Protein AF-A0A3S1N149-F1 (afdb_monomer_lite)

pLDDT: mean 94.35, std 4.75, range [68.75, 97.62]

Secondary structure (DSSP, 8-state):
--EEEEEEEEETTEEEEEEEEE-SS-------TTSSTTT--

Foldseek 3Di:
DKDFDADWDDDPPDTDGDGDMDPDPDDDDDDDPPPCPVVRD

Sequence (41 aa):
MTLSVDIHHRLGEFALEAHFESAGRLTALFGPSGSGKSTLI

Radius of gyration: 11.3 Å; chains: 1; bounding box: 27×12×28 Å

Structure (mmCIF, N/CA/C/O backbone):
data_AF-A0A3S1N149-F1
#
_entry.id   AF-A0A3S1N149-F1
#
loop_
_atom_site.group_PDB
_atom_site.id
_atom_site.type_symbol
_atom_site.label_atom_id
_atom_site.label_alt_id
_atom_site.label_comp_id
_atom_site.label_asym_id
_atom_site.label_entity_id
_atom_site.label_seq_id
_atom_site.pdbx_PDB_ins_code
_atom_site.Cartn_x
_atom_site.Cartn_y
_atom_site.Cartn_z
_atom_site.occupancy
_atom_site.B_iso_or_equiv
_atom_site.auth_seq_id
_atom_site.auth_comp_id
_atom_site.auth_asym_id
_atom_site.auth_atom_id
_atom_site.pdbx_PDB_model_num
ATOM 1 N N . MET A 1 1 ? -16.301 5.750 8.670 1.00 68.75 1 MET A N 1
ATOM 2 C CA . MET A 1 1 ? -15.864 5.961 7.277 1.00 68.75 1 MET A CA 1
ATOM 3 C C . MET A 1 1 ? -15.009 4.773 6.909 1.00 68.75 1 MET A C 1
ATOM 5 O O . MET A 1 1 ? -14.153 4.415 7.707 1.00 68.75 1 MET A O 1
ATOM 9 N N . THR A 1 2 ? -15.302 4.143 5.783 1.00 87.81 2 THR A N 1
ATOM 10 C CA . THR A 1 2 ? -14.588 2.979 5.258 1.00 87.81 2 THR A CA 1
ATOM 11 C C . THR A 1 2 ? -13.826 3.412 4.009 1.00 87.81 2 THR A C 1
ATOM 13 O O . THR A 1 2 ? -14.379 4.121 3.170 1.00 87.81 2 THR A O 1
ATOM 16 N N . LEU A 1 3 ? -12.551 3.041 3.909 1.00 92.75 3 LEU A N 1
ATOM 17 C CA . LEU A 1 3 ? -11.756 3.174 2.689 1.00 92.75 3 LEU A CA 1
ATOM 18 C C . LEU A 1 3 ? -11.816 1.835 1.957 1.00 92.75 3 LEU A C 1
ATOM 20 O O . LEU A 1 3 ? -11.471 0.821 2.553 1.00 92.75 3 LEU A O 1
ATOM 24 N N . SER A 1 4 ? -12.230 1.835 0.694 1.00 95.69 4 SER A N 1
ATOM 25 C CA . SER A 1 4 ? -12.130 0.672 -0.190 1.00 95.69 4 SER A CA 1
ATOM 26 C C . SER A 1 4 ? -11.105 0.984 -1.272 1.00 95.69 4 SER A C 1
ATOM 28 O O . SER A 1 4 ? -11.132 2.069 -1.857 1.00 95.69 4 SER A O 1
ATOM 30 N N . VAL A 1 5 ? -10.167 0.066 -1.477 1.00 95.62 5 VAL A N 1
ATOM 31 C CA . VAL A 1 5 ? -9.091 0.175 -2.457 1.00 95.62 5 VAL A CA 1
ATOM 32 C C . VAL A 1 5 ? -9.197 -1.013 -3.391 1.00 95.62 5 VAL A C 1
ATOM 34 O O . VAL A 1 5 ? -9.157 -2.152 -2.935 1.00 95.62 5 VAL A O 1
ATOM 37 N N . ASP A 1 6 ? -9.314 -0.725 -4.682 1.00 97.56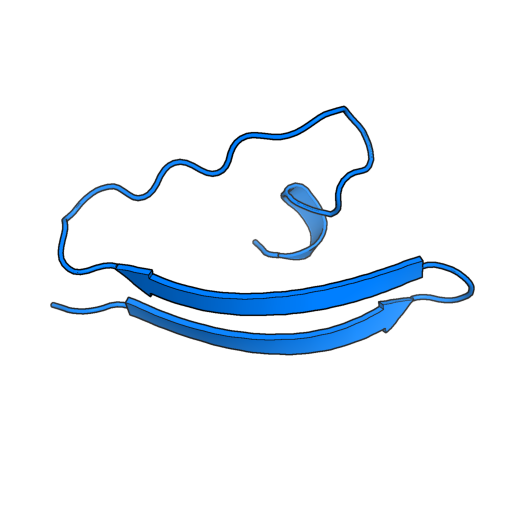 6 ASP A N 1
ATOM 38 C CA . ASP A 1 6 ? -9.293 -1.703 -5.764 1.00 97.56 6 ASP A CA 1
ATOM 39 C C . ASP A 1 6 ? -8.498 -1.100 -6.926 1.00 97.56 6 ASP A C 1
ATOM 41 O O . ASP A 1 6 ? -8.971 -0.205 -7.633 1.00 97.56 6 ASP A O 1
ATOM 45 N N . ILE A 1 7 ? -7.226 -1.483 -7.030 1.00 96.25 7 ILE A N 1
ATOM 46 C CA . ILE A 1 7 ? -6.276 -0.912 -7.984 1.00 96.25 7 ILE A CA 1
ATOM 47 C C . ILE A 1 7 ? -5.578 -2.034 -8.734 1.00 96.25 7 ILE A C 1
ATOM 49 O O . ILE A 1 7 ? -4.954 -2.907 -8.132 1.00 96.25 7 ILE A O 1
ATOM 53 N N . HIS A 1 8 ? -5.60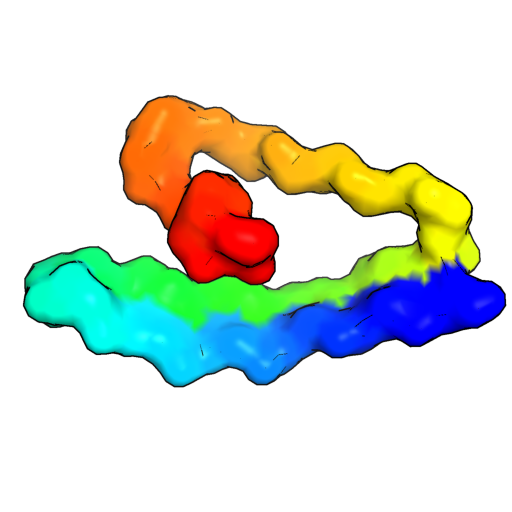1 -1.913 -10.059 1.00 97.06 8 HIS A N 1
ATOM 54 C CA . HIS A 1 8 ? -4.788 -2.682 -10.990 1.00 97.06 8 HIS A CA 1
ATOM 55 C C . HIS A 1 8 ? -4.017 -1.704 -11.872 1.00 97.06 8 HIS A C 1
ATOM 57 O O . HIS A 1 8 ? -4.603 -0.973 -12.673 1.00 97.06 8 HIS A O 1
ATOM 63 N N . HIS A 1 9 ? -2.697 -1.653 -11.715 1.00 96.50 9 HIS A N 1
ATOM 64 C CA . HIS A 1 9 ? -1.865 -0.709 -12.449 1.00 96.50 9 HIS A CA 1
ATOM 65 C C . HIS A 1 9 ? -0.536 -1.321 -12.885 1.00 96.50 9 HIS A C 1
ATOM 67 O O . HIS A 1 9 ? 0.018 -2.190 -12.215 1.00 96.50 9 HIS A O 1
ATOM 73 N N . ARG A 1 10 ? -0.006 -0.850 -14.018 1.00 97.00 10 ARG A N 1
ATOM 74 C CA . ARG A 1 10 ? 1.287 -1.280 -14.555 1.00 97.00 10 ARG A CA 1
ATOM 75 C C . ARG A 1 10 ? 2.157 -0.071 -14.877 1.00 97.00 10 ARG A C 1
ATOM 77 O O . ARG A 1 10 ? 1.744 0.809 -15.623 1.00 97.00 10 ARG A O 1
ATOM 84 N N . LEU A 1 11 ? 3.374 -0.073 -14.342 1.00 94.56 11 LEU A N 1
ATOM 85 C CA . LEU A 1 11 ? 4.410 0.939 -14.529 1.00 94.56 11 LEU A CA 1
ATOM 86 C C . LEU A 1 11 ? 5.656 0.261 -15.110 1.00 94.56 11 LEU A C 1
ATOM 88 O O . LEU A 1 11 ? 6.545 -0.181 -14.383 1.00 94.56 11 LEU A O 1
ATOM 92 N N . GLY A 1 12 ? 5.696 0.131 -16.437 1.00 96.06 12 GLY A N 1
ATOM 93 C CA . GLY A 1 12 ? 6.721 -0.666 -17.117 1.00 96.06 12 GLY A CA 1
ATOM 94 C C . GLY A 1 12 ? 6.638 -2.141 -16.707 1.00 96.06 12 GLY A C 1
ATOM 95 O O . GLY A 1 12 ? 5.580 -2.759 -16.827 1.00 96.06 12 GLY A O 1
ATOM 96 N N . GLU A 1 13 ? 7.740 -2.681 -16.186 1.00 95.50 13 GLU A N 1
ATOM 97 C CA . GLU A 1 13 ? 7.826 -4.064 -15.685 1.00 95.50 13 GLU A CA 1
ATOM 98 C C . GLU A 1 13 ? 7.197 -4.255 -14.294 1.00 95.50 13 GLU A C 1
ATOM 100 O O . GLU A 1 13 ? 7.043 -5.380 -13.823 1.00 95.50 13 GLU A O 1
ATOM 105 N N . PHE A 1 14 ? 6.824 -3.168 -13.616 1.00 95.19 14 PHE A N 1
ATOM 106 C CA . PHE A 1 14 ? 6.197 -3.230 -12.302 1.00 95.19 14 PHE A CA 1
ATO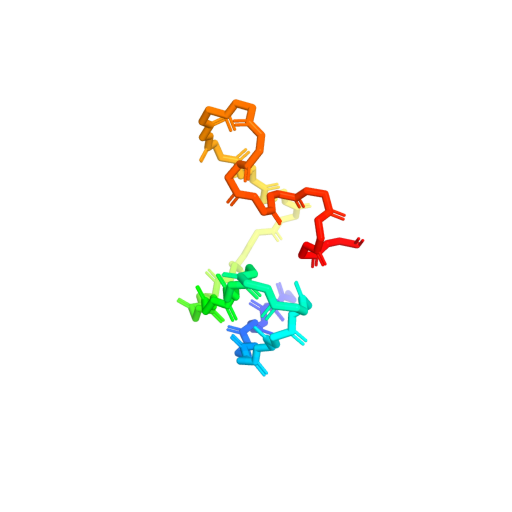M 107 C C . PHE A 1 14 ? 4.672 -3.318 -12.429 1.00 95.19 14 PHE A C 1
ATOM 109 O O . PHE A 1 14 ? 4.050 -2.469 -13.067 1.00 95.19 14 PHE A O 1
ATOM 116 N N . ALA A 1 15 ? 4.062 -4.317 -11.791 1.00 96.69 15 ALA A N 1
ATOM 117 C CA . ALA A 1 15 ? 2.613 -4.442 -11.665 1.00 96.69 15 ALA A CA 1
ATOM 118 C C . ALA A 1 15 ? 2.198 -4.263 -10.199 1.00 96.69 15 ALA A C 1
ATOM 120 O O . ALA A 1 15 ? 2.805 -4.847 -9.302 1.00 96.69 15 ALA A O 1
ATOM 121 N N . LEU A 1 16 ? 1.160 -3.460 -9.974 1.00 96.50 16 LEU A N 1
ATOM 122 C CA . LEU A 1 16 ? 0.535 -3.242 -8.678 1.00 96.50 16 LEU A CA 1
ATOM 123 C C . LEU A 1 16 ? -0.907 -3.737 -8.729 1.00 96.50 16 LEU A C 1
ATOM 125 O O . LEU A 1 16 ? -1.708 -3.234 -9.516 1.00 96.50 16 LEU A O 1
ATOM 129 N N . GLU A 1 17 ? -1.218 -4.681 -7.850 1.00 97.38 17 GLU A N 1
ATOM 130 C CA . GLU A 1 17 ? -2.572 -5.163 -7.598 1.00 97.38 17 GLU A CA 1
ATOM 131 C C . GLU A 1 17 ? -2.852 -5.028 -6.102 1.00 97.3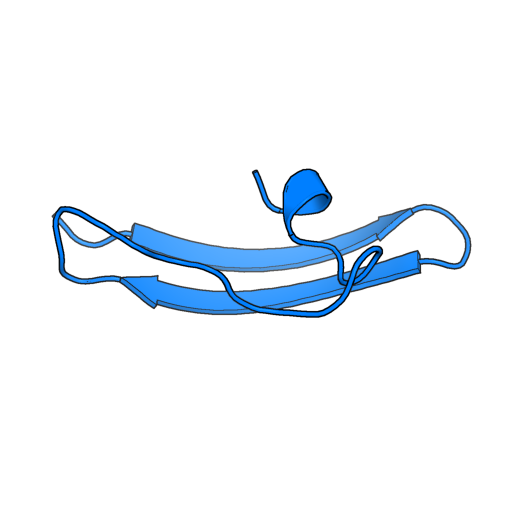8 17 GLU A C 1
ATOM 133 O O . GLU A 1 17 ? -2.124 -5.580 -5.273 1.00 97.38 17 GLU A O 1
ATOM 138 N N . ALA A 1 18 ? -3.867 -4.243 -5.746 1.00 96.62 18 ALA A N 1
ATOM 139 C CA . ALA A 1 18 ? -4.244 -3.997 -4.361 1.00 96.62 18 ALA A CA 1
ATOM 140 C C . ALA A 1 18 ? -5.764 -4.009 -4.228 1.00 96.62 18 ALA A C 1
ATOM 142 O O . ALA A 1 18 ? -6.440 -3.164 -4.809 1.00 96.62 18 ALA A O 1
ATOM 143 N N . HIS A 1 19 ? -6.275 -4.944 -3.429 1.00 97.06 19 HIS A N 1
ATOM 144 C CA . HIS A 1 19 ? -7.693 -5.063 -3.122 1.00 97.06 19 HIS A CA 1
ATOM 145 C C . HIS A 1 19 ? -7.876 -5.220 -1.610 1.00 97.06 19 HIS A C 1
ATOM 147 O O . HIS A 1 19 ? -7.533 -6.263 -1.049 1.00 97.06 19 HIS A O 1
ATOM 153 N N . PHE A 1 20 ? -8.350 -4.173 -0.932 1.00 94.88 20 PHE A N 1
ATOM 154 C CA . PHE A 1 20 ? -8.622 -4.225 0.506 1.00 94.88 20 PHE A CA 1
ATOM 155 C C . PHE A 1 20 ? -9.614 -3.156 0.963 1.00 94.88 20 PHE A C 1
ATOM 157 O O . PHE A 1 20 ? -9.783 -2.108 0.341 1.00 94.88 20 PHE A O 1
ATOM 164 N N . GLU A 1 21 ? -10.210 -3.397 2.127 1.00 95.81 21 GLU A N 1
ATOM 165 C CA . GLU A 1 21 ? -11.015 -2.417 2.846 1.00 95.81 21 GLU A CA 1
ATOM 166 C C . GLU A 1 21 ? -10.356 -2.056 4.181 1.00 95.81 21 GLU A C 1
ATOM 168 O O . GLU A 1 21 ? -9.745 -2.896 4.843 1.00 95.81 21 GLU A O 1
ATOM 173 N N . SER A 1 22 ? -10.498 -0.802 4.605 1.00 94.25 22 SER A N 1
ATOM 174 C CA . SER A 1 22 ? -10.097 -0.339 5.932 1.00 94.25 22 SER A CA 1
ATOM 175 C C . SER A 1 22 ? -11.254 0.367 6.624 1.00 94.25 22 SER A C 1
ATOM 177 O O . SER A 1 22 ? -11.789 1.362 6.131 1.00 94.25 22 SER A O 1
ATOM 179 N N . ALA A 1 23 ? -11.635 -0.148 7.793 1.00 88.38 23 ALA A N 1
ATOM 180 C CA . ALA A 1 23 ? -12.765 0.342 8.581 1.00 88.38 23 ALA A CA 1
ATOM 181 C C . ALA A 1 23 ? -12.364 1.288 9.735 1.00 88.38 23 ALA A C 1
ATOM 183 O O . ALA A 1 23 ? -13.191 1.609 10.589 1.00 88.38 23 ALA A O 1
ATOM 184 N N . GLY A 1 24 ? -11.105 1.740 9.784 1.00 87.06 24 GLY A N 1
ATOM 185 C CA . GLY A 1 24 ? -10.552 2.548 10.876 1.00 87.06 24 GLY A CA 1
ATOM 186 C C . GLY A 1 24 ? -10.075 3.941 10.456 1.00 87.06 24 GLY A C 1
ATOM 187 O O . GLY A 1 24 ? -10.117 4.319 9.292 1.00 87.06 24 GLY A O 1
ATOM 188 N N . ARG A 1 25 ? -9.582 4.720 11.430 1.00 91.50 25 ARG A N 1
ATOM 189 C CA . ARG A 1 25 ? -8.931 6.024 11.175 1.00 91.50 25 ARG A CA 1
ATOM 190 C C . ARG A 1 25 ? -7.476 5.895 10.709 1.00 91.50 25 ARG A C 1
ATOM 192 O O . ARG A 1 25 ? -6.892 6.886 10.286 1.00 91.50 25 ARG A O 1
ATOM 199 N N . LEU A 1 26 ? -6.888 4.707 10.844 1.00 92.94 26 LEU A N 1
ATOM 200 C CA . LEU A 1 26 ? -5.492 4.425 10.537 1.00 92.94 26 LEU A CA 1
ATOM 201 C C . LEU A 1 26 ? -5.397 3.102 9.781 1.00 92.94 26 LEU A C 1
ATOM 203 O O . LEU A 1 26 ? -5.911 2.085 10.243 1.00 92.94 26 LEU A O 1
ATOM 207 N N . THR A 1 27 ? -4.679 3.133 8.665 1.00 94.06 27 THR A N 1
ATOM 208 C CA . THR A 1 27 ? -4.293 1.960 7.881 1.00 94.06 27 THR A CA 1
ATOM 209 C C . THR A 1 27 ? -2.776 1.961 7.788 1.00 94.06 27 THR A C 1
ATOM 211 O O . THR A 1 27 ? -2.192 2.974 7.407 1.00 94.06 27 THR A O 1
ATOM 214 N N . ALA A 1 28 ? -2.133 0.850 8.136 1.00 94.62 28 ALA A N 1
ATOM 215 C CA . ALA A 1 28 ? -0.691 0.688 7.999 1.00 94.62 28 ALA A CA 1
ATOM 216 C C . ALA A 1 28 ? -0.394 -0.370 6.933 1.00 94.62 28 ALA A C 1
ATOM 218 O O . ALA A 1 28 ? -0.954 -1.464 6.972 1.00 94.62 28 ALA A O 1
ATOM 219 N N . LEU A 1 29 ? 0.492 -0.040 5.993 1.00 94.94 29 LEU A N 1
ATOM 220 C CA . LEU A 1 29 ? 0.934 -0.940 4.931 1.00 94.94 29 LEU A CA 1
ATOM 221 C C . LEU A 1 29 ? 2.367 -1.401 5.214 1.00 94.94 29 LEU A C 1
ATOM 223 O O . LEU A 1 29 ? 3.283 -0.581 5.290 1.00 94.94 29 LEU A O 1
ATOM 227 N N . PHE A 1 30 ? 2.570 -2.713 5.337 1.00 95.88 30 PHE A N 1
ATOM 228 C CA . PHE A 1 30 ? 3.879 -3.317 5.595 1.00 95.88 30 PHE A CA 1
ATOM 229 C C . PHE A 1 30 ? 4.395 -4.069 4.369 1.00 95.88 30 PHE A C 1
ATOM 2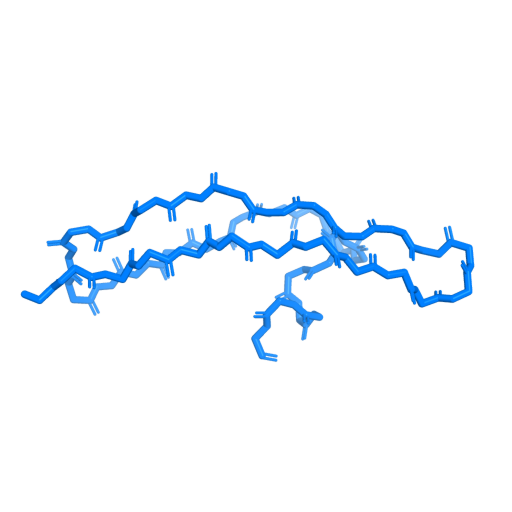31 O O . PHE A 1 30 ? 3.632 -4.674 3.624 1.00 95.88 30 PHE A O 1
ATOM 238 N N . GLY A 1 31 ? 5.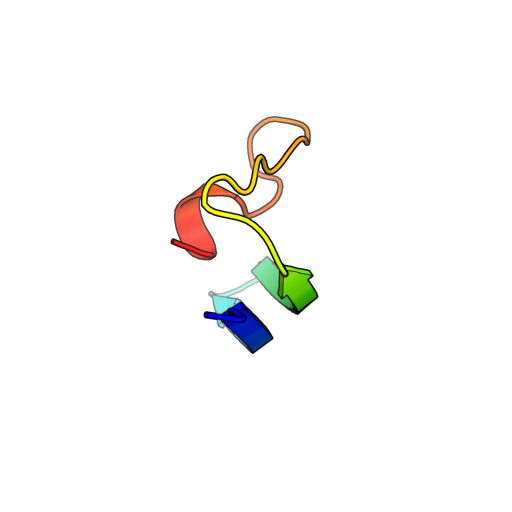712 -4.042 4.170 1.00 95.62 31 GLY A N 1
ATOM 239 C CA . GLY A 1 31 ? 6.377 -4.810 3.120 1.00 95.62 31 GLY A CA 1
ATOM 240 C C . GLY A 1 31 ? 7.806 -4.325 2.850 1.00 95.62 31 GLY A C 1
ATOM 241 O O . GLY A 1 31 ? 8.139 -3.197 3.233 1.00 95.62 31 GLY A O 1
ATOM 242 N N . PRO A 1 32 ? 8.645 -5.126 2.168 1.00 97.62 32 PRO A N 1
ATOM 243 C CA . PRO A 1 32 ? 10.021 -4.761 1.811 1.00 97.62 32 PRO A CA 1
ATOM 244 C C . PRO A 1 32 ? 10.131 -3.473 0.976 1.00 97.62 32 PRO A C 1
ATOM 246 O O . PRO A 1 32 ? 9.148 -3.003 0.399 1.00 97.62 32 PRO A O 1
ATOM 249 N N . SER A 1 33 ? 11.327 -2.884 0.878 1.00 97.12 33 SER A N 1
ATOM 250 C CA . SER A 1 33 ? 11.561 -1.769 -0.058 1.00 97.12 33 SER A CA 1
ATOM 251 C C . SER A 1 33 ? 11.238 -2.197 -1.497 1.00 97.12 33 SER A C 1
ATOM 253 O O . SER A 1 33 ? 11.503 -3.335 -1.873 1.00 97.12 33 SER A O 1
ATOM 255 N N . GLY A 1 34 ? 10.622 -1.310 -2.284 1.00 95.00 34 GLY A N 1
ATOM 256 C CA . GLY A 1 34 ? 10.201 -1.608 -3.660 1.00 95.00 34 GLY A CA 1
ATOM 257 C C . GLY A 1 34 ? 8.891 -2.397 -3.806 1.00 95.00 34 GLY A C 1
ATOM 258 O O . GLY A 1 34 ? 8.438 -2.597 -4.924 1.00 95.00 34 GLY A O 1
ATOM 259 N N . SER A 1 35 ? 8.218 -2.784 -2.715 1.00 95.38 35 SER A N 1
ATOM 260 C CA . SER A 1 35 ? 6.969 -3.571 -2.770 1.00 95.38 35 SER A CA 1
ATOM 261 C C . SER A 1 35 ? 5.719 -2.809 -3.255 1.00 95.38 35 SER A C 1
ATOM 263 O O . SER A 1 35 ? 4.610 -3.289 -3.050 1.00 95.38 35 SER A O 1
ATOM 265 N N . GLY A 1 36 ? 5.854 -1.590 -3.786 1.00 96.00 36 GLY A N 1
ATOM 266 C CA . GLY A 1 36 ? 4.717 -0.795 -4.274 1.00 96.00 36 GLY A CA 1
ATOM 267 C C . GLY A 1 36 ? 3.991 0.085 -3.253 1.00 96.00 36 GLY A C 1
ATOM 268 O O . GLY A 1 36 ? 3.057 0.781 -3.630 1.00 96.00 36 GLY A O 1
ATOM 269 N N . LYS A 1 37 ? 4.418 0.127 -1.981 1.00 97.25 37 LYS A N 1
ATOM 270 C CA . LYS A 1 37 ? 3.751 0.942 -0.936 1.00 97.25 37 LYS A CA 1
ATOM 271 C C . LYS A 1 37 ? 3.630 2.423 -1.311 1.00 97.25 37 LYS A C 1
ATOM 273 O O . LYS A 1 37 ? 2.562 2.991 -1.163 1.00 97.25 37 LYS A O 1
ATOM 278 N N . SER A 1 38 ? 4.713 3.031 -1.799 1.00 96.44 38 SER A N 1
ATOM 279 C CA . SER A 1 38 ? 4.715 4.439 -2.226 1.00 96.44 38 SER A CA 1
ATOM 280 C C . SER A 1 38 ? 4.017 4.664 -3.563 1.00 96.44 38 SER A C 1
ATOM 282 O O . SER A 1 38 ? 3.684 5.791 -3.875 1.00 96.44 38 SER A O 1
ATOM 284 N N . THR A 1 39 ? 3.829 3.617 -4.365 1.00 96.38 39 THR A N 1
ATOM 285 C CA . THR A 1 39 ? 3.076 3.698 -5.623 1.00 96.38 39 THR A CA 1
ATOM 286 C C . THR A 1 39 ? 1.569 3.657 -5.374 1.00 96.38 39 THR A C 1
ATOM 288 O O . THR A 1 39 ? 0.799 4.162 -6.179 1.00 96.38 39 THR A O 1
ATOM 291 N N . LEU A 1 40 ? 1.152 3.035 -4.270 1.00 94.88 40 LEU A N 1
ATOM 292 C CA . LEU A 1 40 ? -0.245 2.903 -3.875 1.00 94.88 40 LEU A CA 1
ATOM 293 C C . LEU A 1 40 ? -0.838 4.193 -3.268 1.00 94.88 40 LEU A C 1
ATOM 295 O O . LEU A 1 40 ? -2.060 4.293 -3.181 1.00 94.88 40 LEU A O 1
ATOM 299 N N . ILE A 1 41 ? -0.001 5.142 -2.827 1.00 91.62 41 ILE A N 1
ATOM 300 C CA . ILE A 1 41 ? -0.391 6.368 -2.098 1.00 91.62 41 ILE A CA 1
ATOM 301 C C . ILE A 1 41 ? -0.089 7.617 -2.924 1.00 91.62 41 ILE A C 1
ATOM 303 O O . ILE A 1 41 ? 1.000 7.655 -3.535 1.00 91.62 41 ILE A O 1
#